Protein AF-A0A836TCT2-F1 (afdb_monomer)

pLDDT: mean 85.72, std 9.58, range [55.22, 95.75]

Mean predicted aligned error: 7.3 Å

Foldseek 3Di:
DVVVVVVVVVVVVVLVVDPVNVVLVVVLCVVLVVVLVVLVVVLVVVVVVCVVDVPPPPPSDCCVSRVVVSVVVSVVSVVVD

Solvent-accessible surface area (backbone atoms only — not comparable to full-atom values): 4680 Å² total; per-residue (Å²): 114,71,66,60,54,54,52,52,51,53,53,51,52,52,51,75,67,37,69,62,51,55,54,54,51,50,54,52,50,52,54,47,51,51,53,44,52,52,39,47,52,52,49,51,56,51,52,57,55,48,69,73,39,89,80,62,86,71,79,84,48,61,56,73,65,37,50,52,55,42,54,52,51,45,52,53,51,65,73,75,108

Sequence (81 aa):
MKNIWIIAKKDLSSFFSSPVFYSLTSVFLILNGFIFFNILNYFSLQSFQVQQRPGSSFGLNLNEMVIEPSFHNMAVILLLI

Structure (mmCIF, N/CA/C/O backbone):
data_AF-A0A836TCT2-F1
#
_entry.id   AF-A0A836TCT2-F1
#
loop_
_atom_site.group_PDB
_atom_site.id
_atom_site.type_symbol
_atom_site.label_atom_id
_atom_site.label_alt_id
_atom_site.label_comp_id
_atom_site.label_asym_id
_atom_site.label_entity_id
_atom_site.label_seq_id
_atom_site.pdbx_PDB_ins_code
_atom_site.Cartn_x
_atom_site.Cartn_y
_atom_site.Cartn_z
_atom_site.occupancy
_atom_site.B_iso_or_equiv
_atom_site.auth_seq_id
_atom_site.auth_comp_id
_atom_site.auth_asym_id
_atom_site.auth_atom_id
_atom_site.pdbx_PDB_model_num
ATOM 1 N N . MET A 1 1 ? -31.300 12.709 8.710 1.00 65.75 1 MET A N 1
ATOM 2 C CA . MET A 1 1 ? -29.870 12.828 8.328 1.00 65.75 1 MET A CA 1
ATOM 3 C C . MET A 1 1 ? -28.942 13.042 9.534 1.00 65.75 1 MET A C 1
ATOM 5 O O . MET A 1 1 ? -27.956 12.330 9.629 1.00 65.75 1 MET A O 1
ATOM 9 N N . LYS A 1 2 ? -29.245 13.944 10.490 1.00 77.06 2 LYS A N 1
ATOM 10 C CA . LYS A 1 2 ? -28.401 14.187 11.690 1.00 77.06 2 LYS A CA 1
ATOM 11 C C . LYS A 1 2 ? -28.067 12.930 12.512 1.00 77.06 2 LYS A C 1
ATOM 13 O O . LYS A 1 2 ? -26.923 12.764 12.912 1.00 77.06 2 LYS A O 1
ATOM 18 N N . ASN A 1 3 ? -29.030 12.029 12.717 1.00 83.81 3 ASN A N 1
ATOM 19 C CA . ASN A 1 3 ? -28.811 10.827 13.533 1.00 83.81 3 ASN A CA 1
ATOM 20 C C . ASN A 1 3 ? -27.791 9.862 12.908 1.00 83.81 3 ASN A C 1
ATOM 22 O O . ASN A 1 3 ? -26.958 9.322 13.623 1.00 83.81 3 ASN A O 1
ATOM 26 N N . ILE A 1 4 ? -27.801 9.7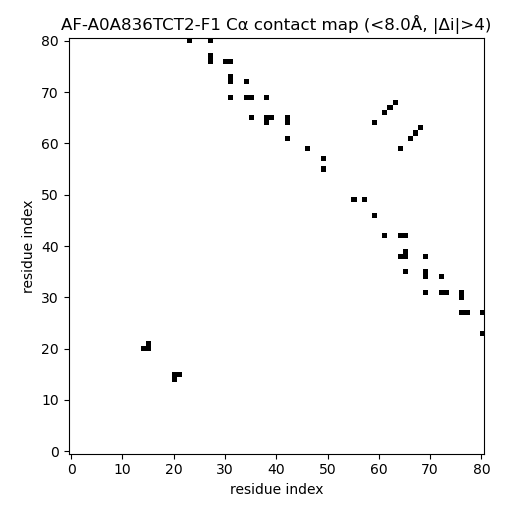15 11.579 1.00 87.31 4 ILE A N 1
ATOM 27 C CA . ILE A 1 4 ? -26.827 8.893 10.838 1.00 87.31 4 ILE A CA 1
ATOM 28 C C . ILE A 1 4 ? -25.411 9.444 11.043 1.00 87.31 4 ILE A C 1
ATOM 30 O O . ILE A 1 4 ? -24.484 8.691 11.321 1.00 87.31 4 ILE A O 1
ATOM 34 N N . TRP A 1 5 ? -25.260 10.769 10.988 1.00 87.12 5 TRP A N 1
ATOM 35 C CA . TRP A 1 5 ? -23.974 11.432 11.206 1.00 87.12 5 TRP A CA 1
ATOM 36 C C . TRP A 1 5 ? -23.443 11.256 12.635 1.00 87.12 5 TRP A C 1
ATOM 38 O O . TRP A 1 5 ? -22.247 11.067 12.840 1.00 87.12 5 TRP A O 1
ATOM 48 N N . ILE A 1 6 ? -24.331 11.292 13.632 1.00 87.19 6 ILE A N 1
ATOM 49 C CA . ILE A 1 6 ? -23.967 11.098 15.043 1.00 87.19 6 ILE A CA 1
ATOM 50 C C . ILE A 1 6 ? -23.464 9.669 15.283 1.00 87.19 6 ILE A C 1
ATOM 52 O O . ILE A 1 6 ? -22.452 9.487 15.957 1.00 87.19 6 ILE A O 1
ATOM 56 N N . ILE A 1 7 ? -24.134 8.671 14.701 1.00 86.62 7 ILE A N 1
ATOM 57 C CA . ILE A 1 7 ? -23.743 7.259 14.815 1.00 86.62 7 ILE A CA 1
ATOM 58 C C . ILE A 1 7 ? -22.404 7.024 14.108 1.00 86.62 7 ILE A C 1
ATOM 60 O O . ILE A 1 7 ? -21.470 6.525 14.731 1.00 86.62 7 ILE A O 1
ATOM 64 N N . ALA A 1 8 ? -22.267 7.494 12.864 1.00 86.38 8 ALA A N 1
ATOM 65 C CA . ALA A 1 8 ? -21.029 7.364 12.098 1.00 86.38 8 ALA A CA 1
ATOM 66 C C . ALA A 1 8 ? -19.828 7.986 12.826 1.00 86.38 8 ALA A C 1
ATOM 68 O O . ALA A 1 8 ? -18.763 7.381 12.891 1.00 86.38 8 ALA A O 1
ATOM 69 N N . LYS A 1 9 ? -20.000 9.170 13.432 1.00 85.44 9 LYS A N 1
ATOM 70 C CA . LYS A 1 9 ? -18.937 9.830 14.201 1.00 85.44 9 LYS A CA 1
ATOM 71 C C . LYS A 1 9 ? -18.543 9.033 15.446 1.00 85.44 9 LYS A C 1
ATOM 73 O O . LYS A 1 9 ? -17.358 8.980 15.770 1.00 85.44 9 LYS A O 1
ATOM 78 N N . LYS A 1 10 ? -19.512 8.430 16.141 1.00 86.12 10 LYS A N 1
ATOM 79 C CA . LYS A 1 10 ? -19.248 7.598 17.323 1.00 86.12 10 LYS A CA 1
ATOM 80 C C . LYS A 1 10 ? -18.409 6.377 16.950 1.00 86.12 10 LYS A C 1
ATOM 82 O O . LYS A 1 10 ? -17.401 6.116 17.602 1.00 86.12 10 LYS A O 1
ATOM 87 N N . ASP A 1 11 ? -18.797 5.685 15.884 1.00 84.06 11 ASP A N 1
ATOM 88 C CA . ASP A 1 11 ? -18.128 4.456 15.463 1.00 84.06 11 ASP A CA 1
ATOM 89 C C . ASP A 1 11 ? -16.734 4.753 14.901 1.00 84.06 11 ASP A C 1
ATOM 91 O O . ASP A 1 11 ? -15.768 4.136 15.348 1.00 84.06 11 ASP A O 1
ATOM 95 N N . LEU A 1 12 ? -16.580 5.773 14.040 1.00 82.38 12 LEU A N 1
ATOM 96 C CA . LEU A 1 12 ? -15.258 6.223 13.578 1.00 82.38 12 LEU A CA 1
ATOM 97 C C . LEU A 1 12 ? -14.343 6.564 14.759 1.00 82.38 12 LEU A C 1
ATOM 99 O O . LEU A 1 12 ? -13.210 6.098 14.823 1.00 82.38 12 LEU A O 1
ATOM 103 N N . SER A 1 13 ? -14.834 7.362 15.711 1.00 80.06 13 SER A N 1
ATOM 104 C CA . SER A 1 13 ? -14.041 7.767 16.875 1.00 80.06 13 SER A CA 1
ATOM 105 C C . SER A 1 13 ? -13.616 6.568 17.723 1.00 80.06 13 SER A C 1
ATOM 107 O O . SER A 1 13 ? -12.521 6.584 18.281 1.00 80.06 13 SER A O 1
ATOM 109 N N . SER A 1 14 ? -14.451 5.529 17.810 1.00 81.50 14 SER A N 1
ATOM 110 C CA . SER A 1 14 ? -14.106 4.278 18.488 1.00 81.50 14 SER A CA 1
ATOM 111 C C . SER A 1 14 ? -12.997 3.518 17.753 1.00 81.50 14 SER A C 1
ATOM 113 O O . SER A 1 14 ? -12.067 3.043 18.402 1.00 81.50 14 SER A O 1
ATOM 115 N N . PHE A 1 15 ? -13.040 3.444 16.417 1.00 80.19 15 PHE A N 1
ATOM 116 C CA . PHE A 1 15 ? -11.964 2.841 15.617 1.00 80.19 15 PHE A CA 1
ATOM 117 C C . PHE A 1 15 ? -10.633 3.582 15.802 1.00 80.19 1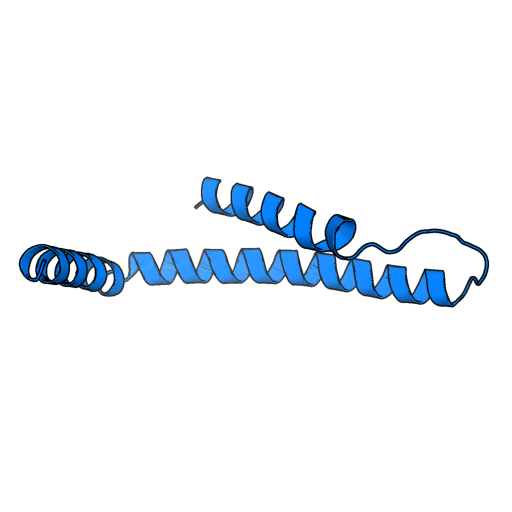5 PHE A C 1
ATOM 119 O O . PHE A 1 15 ? -9.618 2.954 16.092 1.00 80.19 15 PHE A O 1
ATOM 126 N N . PHE A 1 16 ? -10.650 4.917 15.743 1.00 81.38 16 PHE A N 1
ATOM 127 C CA . PHE A 1 16 ? -9.461 5.754 15.947 1.00 81.38 16 PHE A CA 1
ATOM 128 C C . PHE A 1 16 ? -8.982 5.836 17.402 1.00 81.38 16 PHE A C 1
ATOM 130 O O . PHE A 1 16 ? -7.909 6.376 17.650 1.00 81.38 16 PHE A O 1
ATOM 137 N N . SER A 1 17 ? -9.733 5.328 18.379 1.00 83.56 17 SER A N 1
ATOM 138 C CA . SER A 1 17 ? -9.263 5.248 19.772 1.00 83.56 17 SER A CA 1
ATOM 139 C C . SER A 1 17 ? -8.556 3.925 20.075 1.00 83.56 17 SER A C 1
ATOM 141 O O . SER A 1 17 ? -7.897 3.808 21.105 1.00 83.56 17 SER A O 1
ATOM 143 N N . SER A 1 18 ? -8.684 2.924 19.197 1.00 85.31 18 SER A N 1
ATOM 144 C CA . SER A 1 18 ? -8.086 1.606 19.400 1.00 85.31 18 SER A CA 1
ATOM 145 C C . SER A 1 18 ? -6.596 1.617 19.037 1.00 85.31 18 SER A C 1
ATOM 147 O O . SER A 1 18 ? -6.259 1.876 17.879 1.00 85.31 18 SER A O 1
ATOM 149 N N . PRO A 1 19 ? -5.685 1.263 19.965 1.00 85.06 19 PRO A N 1
ATOM 150 C CA . PRO A 1 19 ? -4.257 1.120 19.665 1.00 85.06 19 PRO A CA 1
ATOM 151 C C . PRO A 1 19 ? -3.987 0.131 18.522 1.00 85.06 19 PRO A C 1
ATOM 1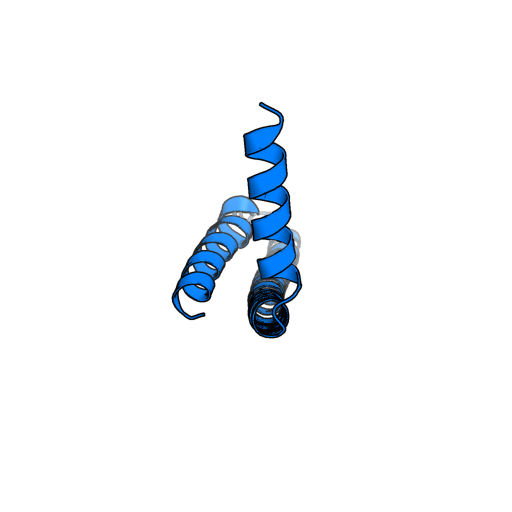53 O O . PRO A 1 19 ? -3.074 0.329 17.724 1.00 85.06 19 PRO A O 1
ATOM 156 N N . VAL A 1 20 ? -4.832 -0.899 18.401 1.00 88.69 20 VAL A N 1
ATOM 157 C CA . VAL A 1 20 ? -4.727 -1.951 17.381 1.00 88.69 20 VAL A CA 1
ATOM 158 C C . VAL A 1 20 ? -4.864 -1.378 15.969 1.00 88.69 20 VAL A C 1
ATOM 160 O O . VAL A 1 20 ? -4.113 -1.770 15.081 1.00 88.69 20 VAL A O 1
ATOM 163 N N . PHE A 1 21 ? -5.766 -0.412 15.761 1.00 88.81 21 PHE A N 1
ATOM 164 C CA . PHE A 1 21 ? -5.959 0.217 14.452 1.00 88.81 21 PHE A CA 1
ATOM 165 C C . PHE A 1 21 ? -4.676 0.898 13.960 1.00 88.81 21 PHE A C 1
ATOM 167 O O . PHE A 1 21 ? -4.287 0.727 12.804 1.00 88.81 21 PHE A O 1
ATOM 174 N N . TYR A 1 22 ? -3.984 1.623 14.842 1.00 89.88 22 TYR A N 1
ATOM 175 C CA . TYR A 1 22 ? -2.729 2.290 14.493 1.00 89.88 22 TYR A CA 1
ATOM 176 C C . TYR A 1 22 ? -1.608 1.294 14.217 1.00 89.88 22 TYR A C 1
ATOM 178 O O . TYR A 1 22 ? -0.856 1.488 13.264 1.00 89.88 22 TYR A O 1
ATOM 186 N N . SER A 1 23 ? -1.507 0.218 15.003 1.00 91.62 23 SER A N 1
ATOM 187 C CA . SER A 1 23 ? -0.520 -0.837 14.759 1.00 91.62 23 SER A CA 1
ATOM 188 C C . SER A 1 23 ? -0.733 -1.503 13.398 1.00 91.62 23 SER A C 1
ATOM 190 O O . SER A 1 23 ? 0.210 -1.574 12.613 1.00 91.62 23 SER A O 1
ATOM 192 N N . LEU A 1 24 ? -1.965 -1.915 13.081 1.00 91.88 24 LEU A N 1
ATOM 193 C CA . LEU A 1 24 ? -2.302 -2.542 11.796 1.00 91.88 24 LEU A CA 1
ATOM 194 C C . LEU A 1 24 ? -2.061 -1.585 10.623 1.00 91.88 24 LEU A C 1
ATOM 196 O 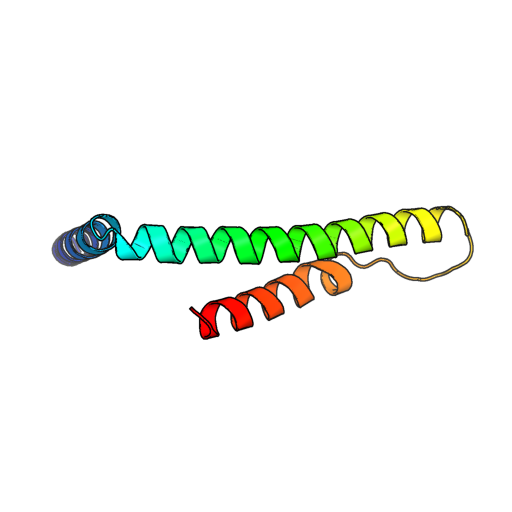O . LEU A 1 24 ? -1.400 -1.949 9.654 1.00 91.88 24 LEU A O 1
ATOM 200 N N . THR A 1 25 ? -2.529 -0.338 10.738 1.00 90.81 25 THR A N 1
ATOM 201 C CA . THR A 1 25 ? -2.361 0.676 9.685 1.00 90.81 25 THR A CA 1
ATOM 202 C C . THR A 1 25 ? -0.886 1.001 9.457 1.00 90.81 25 THR A C 1
ATOM 204 O O . THR A 1 25 ? -0.459 1.144 8.315 1.00 90.81 25 THR A O 1
ATOM 207 N N . SER A 1 26 ? -0.084 1.080 10.521 1.00 93.12 26 SER A N 1
ATOM 208 C CA . SER A 1 26 ? 1.355 1.330 10.414 1.00 93.12 26 SER A CA 1
ATOM 209 C C . SER A 1 26 ? 2.070 0.193 9.681 1.00 93.12 26 SER A C 1
ATOM 211 O O . SER A 1 26 ? 2.794 0.444 8.719 1.00 93.12 26 SER A O 1
ATOM 213 N N . VAL A 1 27 ? 1.808 -1.064 10.061 1.00 94.25 27 VAL A N 1
ATOM 214 C CA . VAL A 1 27 ? 2.386 -2.240 9.386 1.00 94.25 27 VAL A CA 1
ATOM 215 C C . VAL A 1 27 ? 1.963 -2.286 7.919 1.00 94.25 27 VAL A C 1
ATOM 217 O O . VAL A 1 27 ? 2.810 -2.461 7.043 1.00 94.25 27 VAL A O 1
ATOM 220 N N . PHE A 1 28 ? 0.678 -2.057 7.642 1.00 94.19 28 PHE A N 1
ATOM 221 C CA . PHE A 1 28 ? 0.148 -1.993 6.285 1.00 94.19 28 PHE A CA 1
ATOM 222 C C . PHE A 1 28 ? 0.866 -0.934 5.434 1.00 94.19 28 PHE A C 1
ATOM 224 O O . PHE A 1 28 ? 1.337 -1.240 4.339 1.00 94.19 28 PHE A O 1
ATOM 231 N N . LEU A 1 29 ? 0.998 0.295 5.945 1.00 94.31 29 LEU A N 1
ATOM 232 C CA . LEU A 1 29 ? 1.649 1.395 5.230 1.00 94.31 29 LEU A CA 1
ATOM 233 C C . LEU A 1 29 ? 3.137 1.133 4.991 1.00 94.31 29 LEU A C 1
ATOM 235 O O . LEU A 1 29 ? 3.633 1.425 3.905 1.00 94.31 29 LEU A O 1
ATOM 239 N N . ILE A 1 30 ? 3.845 0.568 5.973 1.00 95.75 30 ILE A N 1
ATOM 240 C CA . ILE A 1 30 ? 5.270 0.242 5.840 1.00 95.75 30 ILE A CA 1
ATOM 241 C C . ILE A 1 30 ? 5.475 -0.819 4.757 1.00 95.75 30 ILE A C 1
ATOM 243 O O . ILE A 1 30 ? 6.313 -0.635 3.875 1.00 95.75 30 ILE A O 1
ATOM 247 N N . LEU A 1 31 ? 4.702 -1.908 4.790 1.00 94.12 31 LEU A N 1
ATOM 248 C CA . LEU A 1 31 ? 4.813 -2.984 3.805 1.00 94.12 31 LEU A CA 1
ATOM 249 C C . LEU A 1 31 ? 4.445 -2.500 2.403 1.00 94.12 31 LEU A C 1
ATOM 251 O O . LEU A 1 31 ? 5.198 -2.723 1.454 1.00 94.12 31 LEU A O 1
ATOM 255 N N . ASN A 1 32 ? 3.316 -1.801 2.273 1.00 94.00 32 ASN A N 1
ATOM 256 C CA . ASN A 1 32 ? 2.860 -1.294 0.985 1.00 94.00 32 ASN A CA 1
ATOM 257 C C . ASN A 1 32 ? 3.851 -0.274 0.404 1.00 94.00 32 ASN A C 1
ATOM 259 O O . ASN A 1 32 ? 4.266 -0.405 -0.747 1.00 94.00 32 ASN A O 1
ATOM 263 N N . GLY A 1 33 ? 4.304 0.679 1.225 1.00 93.94 33 GLY A N 1
ATOM 264 C CA . GLY A 1 33 ? 5.288 1.681 0.829 1.00 93.94 33 GLY A CA 1
ATOM 265 C C . GLY A 1 33 ? 6.625 1.064 0.420 1.00 93.94 33 GLY A C 1
ATOM 266 O O . GLY A 1 33 ? 7.203 1.471 -0.587 1.00 93.94 33 GLY A O 1
ATOM 267 N N . PHE A 1 34 ? 7.095 0.043 1.142 1.00 95.00 34 PHE A N 1
ATOM 268 C CA . PHE A 1 34 ? 8.327 -0.663 0.798 1.00 95.00 34 PHE A CA 1
ATOM 269 C C . PHE A 1 34 ? 8.228 -1.375 -0.557 1.00 95.00 34 PHE A C 1
ATOM 271 O O . PHE A 1 34 ? 9.123 -1.234 -1.393 1.00 95.00 34 PHE A O 1
ATOM 278 N N . ILE A 1 35 ? 7.145 -2.115 -0.813 1.00 93.81 35 ILE A N 1
ATOM 279 C CA . ILE A 1 35 ? 6.955 -2.813 -2.094 1.00 93.81 35 ILE A CA 1
ATOM 280 C C . ILE A 1 35 ? 6.807 -1.810 -3.242 1.00 93.81 35 ILE A C 1
ATOM 282 O O . ILE A 1 35 ? 7.482 -1.946 -4.263 1.00 93.81 35 ILE A O 1
ATOM 286 N N . PHE A 1 36 ? 5.995 -0.767 -3.060 1.00 94.25 36 PHE A N 1
ATOM 287 C CA . PHE A 1 36 ? 5.816 0.296 -4.049 1.00 94.25 36 PHE A CA 1
ATOM 288 C C . PHE A 1 36 ? 7.146 0.964 -4.420 1.00 94.25 36 PHE A C 1
ATOM 290 O O . PHE A 1 36 ? 7.461 1.131 -5.600 1.00 94.25 36 PHE A O 1
ATOM 297 N N . PHE A 1 37 ? 7.972 1.284 -3.420 1.00 94.81 37 PHE A N 1
ATOM 298 C CA . PHE A 1 37 ? 9.294 1.862 -3.640 1.00 94.81 37 PHE A CA 1
ATOM 299 C C . PHE A 1 37 ? 10.214 0.926 -4.435 1.00 94.81 37 PHE A C 1
ATOM 301 O O . PHE A 1 37 ? 10.943 1.384 -5.316 1.00 94.81 37 PHE A O 1
ATOM 308 N N . ASN A 1 38 ? 10.173 -0.384 -4.181 1.00 94.44 38 ASN A N 1
ATOM 309 C CA . ASN A 1 38 ? 10.952 -1.354 -4.955 1.00 94.44 38 ASN A CA 1
ATOM 310 C C . ASN A 1 38 ? 10.526 -1.389 -6.431 1.00 94.44 38 ASN A C 1
ATOM 312 O O . ASN A 1 38 ? 11.380 -1.323 -7.316 1.00 94.44 38 ASN A O 1
ATOM 316 N N . ILE A 1 39 ? 9.219 -1.430 -6.700 1.00 93.44 39 ILE A N 1
ATOM 317 C CA . ILE A 1 39 ? 8.680 -1.441 -8.068 1.00 93.44 39 ILE A CA 1
ATOM 318 C C . ILE A 1 39 ? 9.053 -0.146 -8.808 1.00 93.44 39 ILE A C 1
ATOM 320 O O . ILE A 1 39 ? 9.495 -0.188 -9.957 1.00 93.44 39 ILE A O 1
ATOM 324 N N . LEU A 1 40 ? 8.951 1.006 -8.139 1.00 93.06 40 LEU A N 1
ATOM 325 C CA . LEU A 1 40 ? 9.361 2.290 -8.709 1.00 93.06 40 LEU A CA 1
ATOM 326 C C . LEU A 1 40 ? 10.854 2.351 -9.038 1.00 93.06 40 LEU A C 1
ATOM 328 O O . LEU A 1 40 ? 11.221 2.855 -10.098 1.00 93.06 40 LEU A O 1
ATOM 332 N N . ASN A 1 41 ? 11.723 1.844 -8.160 1.00 93.31 41 ASN A N 1
ATOM 333 C CA . ASN A 1 41 ? 13.159 1.796 -8.444 1.00 93.31 41 ASN A CA 1
ATOM 334 C C . ASN A 1 41 ? 13.460 0.916 -9.655 1.00 93.31 41 ASN A C 1
ATOM 336 O O . ASN A 1 41 ? 14.256 1.302 -10.511 1.00 93.31 41 ASN A O 1
ATOM 340 N N . TYR A 1 42 ? 12.793 -0.234 -9.757 1.00 90.56 42 TYR A N 1
ATOM 341 C CA . TYR A 1 42 ? 12.918 -1.105 -10.919 1.00 90.56 42 TYR A CA 1
ATOM 342 C C . TYR A 1 42 ? 12.491 -0.390 -12.208 1.00 90.56 42 TYR A C 1
ATOM 344 O O . TYR A 1 42 ? 13.247 -0.364 -13.179 1.00 90.56 42 TYR A O 1
ATOM 352 N N . PHE A 1 43 ? 11.332 0.276 -12.194 1.00 89.31 43 PHE A N 1
ATOM 353 C CA . PHE A 1 43 ? 10.856 1.069 -13.326 1.00 89.31 43 PHE A CA 1
ATOM 354 C C . PHE A 1 43 ? 11.839 2.185 -13.706 1.00 89.31 43 PHE A C 1
ATOM 356 O O . PHE A 1 43 ? 12.150 2.367 -14.882 1.00 89.31 43 PHE A O 1
ATOM 363 N N . SER A 1 44 ? 12.376 2.898 -12.714 1.00 89.75 44 SER A N 1
ATOM 364 C CA . SER A 1 44 ? 13.372 3.953 -12.911 1.00 89.75 44 SER A CA 1
ATOM 365 C C . SER A 1 44 ? 14.616 3.416 -13.629 1.00 89.75 44 SER A C 1
ATOM 367 O O . SER A 1 44 ? 14.993 3.933 -14.682 1.00 89.75 44 SER A O 1
ATOM 369 N N . LEU A 1 45 ? 15.193 2.308 -13.152 1.00 88.88 45 LEU A N 1
ATOM 370 C CA . LEU A 1 45 ? 16.343 1.656 -13.790 1.00 88.88 45 LEU A CA 1
ATOM 371 C C . LEU A 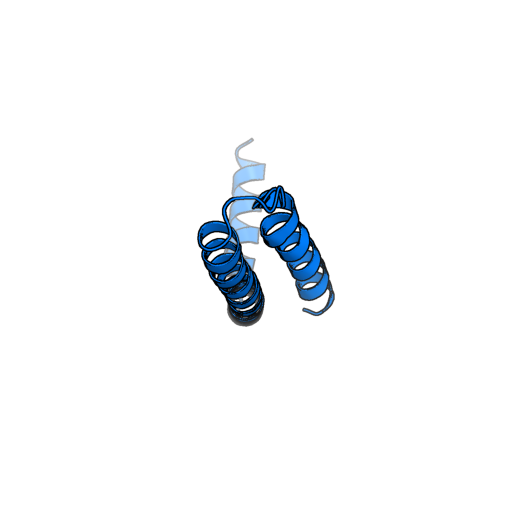1 45 ? 16.041 1.191 -15.218 1.00 88.88 45 LEU A C 1
ATOM 373 O O . LEU A 1 45 ? 16.875 1.369 -16.109 1.00 88.88 45 LEU A O 1
ATOM 377 N N . GLN A 1 46 ? 14.859 0.618 -15.451 1.00 85.44 46 GLN A N 1
ATOM 378 C CA . GLN A 1 46 ? 14.418 0.216 -16.785 1.00 85.44 46 GLN A CA 1
ATOM 379 C C . GLN A 1 46 ? 14.312 1.433 -17.718 1.00 85.44 46 GLN A C 1
ATOM 381 O O . GLN A 1 46 ? 14.740 1.376 -18.872 1.00 85.44 46 GLN A O 1
ATOM 386 N N . SER A 1 47 ? 13.796 2.552 -17.200 1.00 83.81 47 SER A N 1
ATOM 387 C CA . SER A 1 47 ? 13.617 3.786 -17.962 1.00 83.81 47 SER A CA 1
ATOM 388 C C . SER A 1 47 ? 14.934 4.374 -18.458 1.00 83.81 47 SER A C 1
ATOM 390 O O . SER A 1 47 ? 15.048 4.731 -19.633 1.00 83.81 47 SER A O 1
ATOM 392 N N . PHE A 1 48 ? 15.972 4.354 -17.619 1.00 84.62 48 PHE A N 1
ATOM 393 C CA . PHE A 1 48 ? 17.307 4.802 -18.005 1.00 84.62 48 PHE A CA 1
ATOM 394 C C . PHE A 1 48 ? 17.946 3.905 -19.072 1.00 84.62 48 PHE A C 1
ATOM 396 O O . PHE A 1 48 ? 18.639 4.408 -19.955 1.00 84.62 48 PHE A O 1
ATOM 403 N N . GLN A 1 49 ? 17.708 2.592 -19.031 1.00 82.62 49 GLN A N 1
ATOM 404 C CA . GLN A 1 49 ? 18.268 1.647 -20.005 1.00 82.62 49 GLN A CA 1
ATOM 405 C C . GLN A 1 49 ? 17.647 1.802 -21.397 1.00 82.62 49 GLN A C 1
ATOM 407 O O . GLN A 1 49 ? 18.362 1.768 -22.399 1.00 82.62 49 GLN A O 1
ATOM 412 N N . VAL A 1 50 ? 16.329 2.005 -21.468 1.00 79.12 50 VAL A N 1
ATOM 413 C CA . VAL A 1 50 ? 15.619 2.239 -22.738 1.00 79.12 50 VAL A CA 1
ATOM 414 C C . VAL A 1 50 ? 16.036 3.575 -23.352 1.00 79.12 50 VAL A C 1
ATOM 416 O O . VAL A 1 50 ? 16.235 3.664 -24.561 1.00 79.12 50 VAL A O 1
ATOM 419 N N . GLN A 1 51 ? 16.260 4.602 -22.527 1.00 75.31 51 GLN A N 1
ATOM 420 C CA . GLN A 1 51 ? 16.710 5.914 -22.995 1.00 75.31 51 GLN A CA 1
ATOM 421 C C . GLN A 1 51 ? 18.129 5.882 -23.603 1.00 75.31 51 GLN A C 1
ATOM 423 O O . GLN A 1 51 ? 18.430 6.664 -24.500 1.00 75.31 51 GLN A O 1
ATOM 428 N N . GLN A 1 52 ? 18.983 4.944 -23.175 1.00 77.44 52 GLN A N 1
ATOM 429 C CA . GLN A 1 52 ? 20.335 4.741 -23.720 1.00 77.44 52 GLN A CA 1
ATOM 430 C C . GLN A 1 52 ? 20.370 3.930 -25.027 1.00 77.44 52 GLN A C 1
ATOM 432 O O . GLN A 1 52 ? 21.400 3.901 -25.701 1.00 77.44 52 GLN A O 1
ATOM 437 N N . ARG A 1 53 ? 19.269 3.266 -25.409 1.00 72.12 53 ARG A N 1
ATOM 438 C CA . ARG A 1 53 ? 19.159 2.465 -26.640 1.00 72.12 53 ARG A CA 1
ATOM 439 C C . ARG A 1 53 ? 18.032 2.998 -27.534 1.00 72.12 53 ARG A C 1
ATOM 441 O O . ARG A 1 53 ? 16.967 2.383 -27.608 1.00 72.12 53 ARG A O 1
ATOM 448 N N . PRO A 1 54 ? 18.253 4.126 -28.237 1.00 57.50 54 PRO A N 1
ATOM 449 C CA . PRO A 1 54 ? 17.269 4.678 -29.163 1.00 57.50 54 PRO A CA 1
ATOM 450 C C . PRO A 1 54 ? 17.016 3.680 -30.305 1.00 57.50 54 PRO A C 1
ATOM 452 O O . PRO A 1 54 ? 17.843 3.510 -31.195 1.00 57.50 54 PRO A O 1
ATOM 455 N N . GLY A 1 55 ? 15.895 2.960 -30.233 1.00 62.88 55 GLY A N 1
ATOM 456 C CA . GLY A 1 55 ? 15.522 1.901 -31.179 1.00 62.88 55 GLY A CA 1
ATOM 457 C C . GLY A 1 55 ? 14.741 0.748 -30.544 1.00 62.88 55 GLY A C 1
ATOM 458 O O . GLY A 1 55 ? 13.997 0.057 -31.238 1.00 62.88 55 GLY A O 1
ATOM 459 N N . SER A 1 56 ? 14.832 0.557 -29.223 1.00 59.2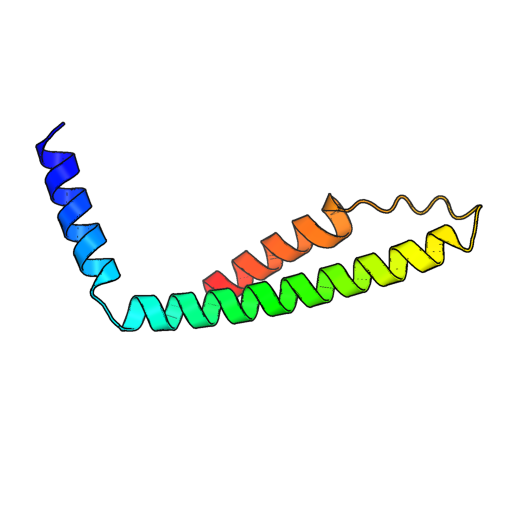5 56 SER A N 1
ATOM 460 C CA . SER A 1 56 ? 13.934 -0.360 -28.521 1.00 59.25 56 SER A CA 1
ATOM 461 C C . SER A 1 56 ? 12.573 0.305 -28.325 1.00 59.25 56 SER A C 1
ATOM 463 O O . SER A 1 56 ? 12.405 1.128 -27.430 1.00 59.25 56 SER A O 1
ATOM 465 N N . SER A 1 57 ? 11.589 -0.080 -29.140 1.00 55.22 57 SER A N 1
ATOM 466 C CA . SER A 1 57 ? 10.168 0.278 -28.997 1.00 55.22 57 SER A CA 1
ATOM 467 C C . SER A 1 57 ? 9.506 -0.407 -27.785 1.00 55.22 57 SER A C 1
ATOM 469 O O . SER A 1 57 ? 8.352 -0.829 -27.851 1.00 55.22 57 SER A O 1
ATOM 471 N N . PHE A 1 58 ? 10.236 -0.571 -26.678 1.00 59.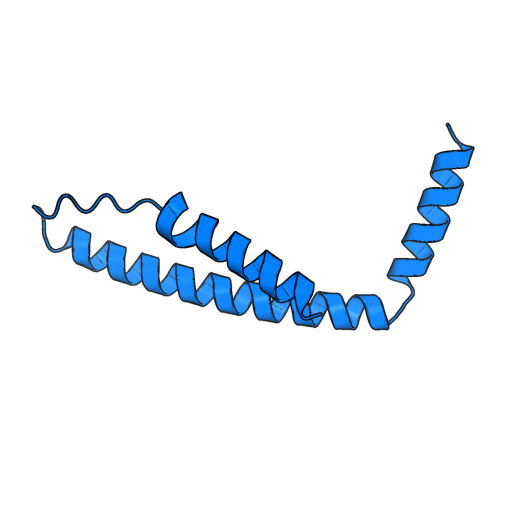62 58 PHE A N 1
ATOM 472 C CA . PHE A 1 58 ? 9.647 -1.009 -25.420 1.00 59.62 58 PHE A CA 1
ATOM 473 C C . PHE A 1 58 ? 8.890 0.189 -24.850 1.00 59.62 58 PHE A C 1
ATOM 475 O O . PHE A 1 58 ? 9.489 1.119 -24.310 1.00 59.62 58 PHE A O 1
ATOM 482 N N . GLY A 1 59 ? 7.574 0.201 -25.056 1.00 62.44 59 GLY A N 1
ATOM 483 C CA . GLY A 1 59 ? 6.689 1.196 -24.470 1.00 62.44 59 GLY A CA 1
ATOM 484 C C . GLY A 1 59 ? 6.742 1.065 -22.955 1.00 62.44 59 GLY A C 1
ATOM 485 O O . GLY A 1 59 ? 6.137 0.164 -22.386 1.00 62.44 59 GLY A O 1
ATOM 486 N N . LEU A 1 60 ? 7.506 1.935 -22.300 1.00 70.75 60 LEU A N 1
ATOM 487 C CA . LEU A 1 60 ? 7.519 2.024 -20.848 1.00 70.75 60 LEU A CA 1
ATOM 488 C C . LEU A 1 60 ? 6.183 2.602 -20.393 1.00 70.75 60 LEU A C 1
ATOM 490 O O . LEU A 1 60 ? 5.981 3.816 -20.414 1.00 70.75 60 LEU A O 1
ATOM 494 N N . ASN A 1 61 ? 5.264 1.722 -20.005 1.00 82.75 61 ASN A N 1
ATOM 495 C CA . ASN A 1 61 ? 3.978 2.114 -19.458 1.00 82.75 61 ASN A CA 1
ATOM 496 C C . ASN A 1 61 ? 4.032 2.068 -17.927 1.00 82.75 61 ASN A C 1
ATOM 498 O O . ASN A 1 61 ? 4.116 1.001 -17.319 1.00 82.75 61 ASN A O 1
ATOM 502 N N . LEU A 1 62 ? 3.957 3.244 -17.301 1.00 82.31 62 LEU A N 1
ATOM 503 C CA . LEU A 1 62 ? 3.893 3.382 -15.845 1.00 82.31 62 LEU A CA 1
ATOM 504 C C . LEU A 1 62 ? 2.704 2.628 -15.235 1.00 82.31 62 LEU A C 1
ATOM 506 O O . LEU A 1 62 ? 2.828 2.082 -14.139 1.00 82.31 62 LEU A O 1
ATOM 510 N N . ASN A 1 63 ? 1.561 2.584 -15.926 1.00 87.31 63 ASN A N 1
ATOM 511 C CA . ASN A 1 63 ? 0.374 1.922 -15.394 1.00 87.31 63 ASN A CA 1
ATOM 512 C C . ASN A 1 63 ? 0.582 0.412 -15.265 1.00 87.31 63 ASN A C 1
ATOM 514 O O . ASN A 1 63 ? 0.330 -0.141 -14.200 1.00 87.31 63 ASN A O 1
ATOM 518 N N . GLU A 1 64 ? 1.089 -0.231 -16.314 1.00 87.81 64 GLU A N 1
ATOM 519 C CA . GLU A 1 64 ? 1.300 -1.686 -16.346 1.00 87.81 64 GLU A CA 1
ATOM 520 C C . GLU A 1 64 ? 2.475 -2.110 -15.456 1.00 87.81 64 GLU A C 1
ATOM 522 O O . GLU A 1 64 ? 2.430 -3.139 -14.791 1.00 87.81 64 GLU A O 1
ATOM 527 N N . MET A 1 65 ? 3.540 -1.305 -15.407 1.00 88.25 65 MET A N 1
ATOM 528 C CA . MET A 1 65 ? 4.761 -1.684 -14.691 1.00 88.25 65 MET A CA 1
ATOM 529 C C . MET A 1 65 ? 4.760 -1.305 -13.212 1.00 88.25 65 MET A C 1
ATOM 531 O O . MET A 1 65 ? 5.496 -1.912 -12.436 1.00 88.25 65 MET A O 1
ATOM 535 N N . VAL A 1 66 ? 3.985 -0.292 -12.816 1.00 90.12 66 VAL A N 1
ATOM 536 C CA . VAL A 1 66 ? 3.987 0.221 -11.440 1.00 90.12 66 VAL A CA 1
ATOM 537 C C . VAL A 1 66 ? 2.605 0.148 -10.821 1.00 90.12 66 VAL A C 1
ATOM 539 O O . VAL A 1 66 ? 2.449 -0.453 -9.761 1.00 90.12 66 VAL A O 1
ATOM 542 N N . ILE A 1 67 ? 1.600 0.748 -11.453 1.00 91.19 67 ILE A N 1
ATOM 543 C CA . ILE A 1 67 ? 0.290 0.944 -10.822 1.00 91.19 67 ILE A CA 1
ATOM 544 C C . ILE A 1 67 ? -0.441 -0.388 -10.625 1.00 91.19 67 ILE A C 1
ATOM 546 O O . ILE A 1 67 ? -0.833 -0.713 -9.506 1.00 91.19 67 ILE A O 1
ATOM 550 N N . GLU A 1 68 ? -0.568 -1.185 -11.681 1.00 92.12 68 GLU A N 1
ATOM 551 C CA . GLU A 1 68 ? -1.223 -2.493 -11.649 1.00 92.12 68 GLU A CA 1
ATOM 552 C C . GLU A 1 68 ? -0.589 -3.463 -10.630 1.00 92.12 68 GLU A C 1
ATOM 554 O O . GLU A 1 68 ? -1.305 -3.933 -9.734 1.00 92.12 68 GLU A O 1
ATOM 559 N N . PRO A 1 69 ? 0.738 -3.714 -10.644 1.00 91.94 69 PRO A N 1
ATOM 560 C CA . PRO A 1 69 ? 1.356 -4.589 -9.653 1.00 91.94 69 PRO A CA 1
ATOM 561 C C . PRO A 1 69 ? 1.282 -4.016 -8.234 1.00 91.94 69 PRO A C 1
ATOM 563 O O . PRO A 1 69 ? 1.178 -4.780 -7.275 1.00 91.94 69 PRO A O 1
ATOM 566 N N . SER A 1 70 ? 1.284 -2.692 -8.059 1.00 92.81 70 SER A N 1
ATOM 567 C CA . SER A 1 70 ? 1.138 -2.086 -6.728 1.00 92.81 70 SER A CA 1
ATOM 568 C C . SER A 1 70 ? -0.248 -2.331 -6.137 1.00 92.81 70 SER A C 1
ATOM 570 O O . SER A 1 70 ? -0.352 -2.685 -4.963 1.00 92.81 70 SER A O 1
ATOM 572 N N . PHE A 1 71 ? -1.311 -2.223 -6.941 1.00 93.25 71 PHE A N 1
ATOM 573 C CA . PHE A 1 71 ? -2.670 -2.539 -6.491 1.00 93.25 71 PHE A CA 1
ATOM 574 C C . PHE A 1 71 ? -2.859 -4.030 -6.202 1.00 93.25 71 PHE A C 1
ATOM 576 O O . PHE A 1 71 ? -3.499 -4.379 -5.209 1.00 93.25 71 PHE A O 1
ATOM 583 N N . HIS A 1 72 ? -2.267 -4.912 -7.011 1.00 93.31 72 HIS A N 1
ATOM 584 C CA . HIS A 1 72 ? -2.312 -6.348 -6.746 1.00 93.31 72 HIS A CA 1
ATOM 585 C C . HIS A 1 72 ? -1.631 -6.696 -5.414 1.00 93.31 72 HIS A C 1
ATO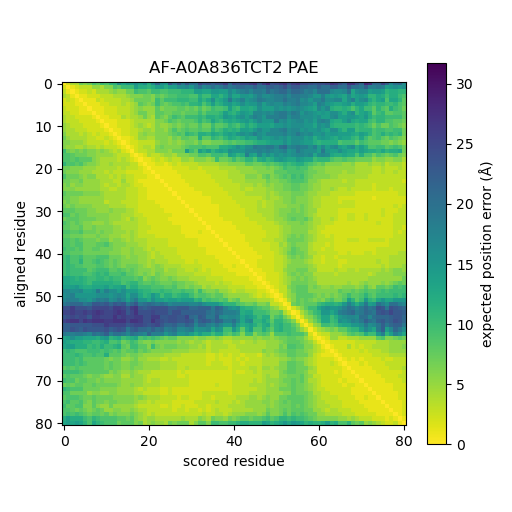M 587 O O . HIS A 1 72 ? -2.222 -7.359 -4.561 1.00 93.31 72 HIS A O 1
ATOM 593 N N . ASN A 1 73 ? -0.422 -6.176 -5.185 1.00 93.31 73 ASN A N 1
ATOM 594 C CA . ASN A 1 73 ? 0.293 -6.369 -3.923 1.00 93.31 73 ASN A CA 1
ATOM 595 C C . ASN A 1 73 ? -0.458 -5.751 -2.736 1.00 93.31 73 ASN A C 1
ATOM 597 O O . ASN A 1 73 ? -0.499 -6.344 -1.663 1.00 93.31 73 ASN A O 1
ATOM 601 N N . MET A 1 74 ? -1.103 -4.596 -2.924 1.00 93.25 74 MET A N 1
ATOM 602 C CA . MET A 1 74 ? -1.950 -3.987 -1.899 1.00 93.25 74 MET A CA 1
ATOM 603 C C . MET A 1 74 ? -3.095 -4.914 -1.480 1.00 93.25 74 MET A C 1
ATOM 605 O O . MET A 1 74 ? -3.321 -5.080 -0.284 1.00 93.25 74 MET A O 1
ATOM 609 N N . ALA A 1 75 ? -3.781 -5.543 -2.437 1.00 93.56 75 ALA A N 1
ATOM 610 C CA . ALA A 1 75 ? -4.851 -6.494 -2.148 1.00 93.56 75 ALA A CA 1
ATOM 611 C C . ALA A 1 75 ? -4.339 -7.720 -1.375 1.00 93.56 75 ALA A C 1
ATOM 613 O O . ALA A 1 75 ? -4.973 -8.146 -0.415 1.00 93.56 75 ALA A O 1
ATOM 614 N N . VAL A 1 76 ? -3.168 -8.249 -1.741 1.00 93.38 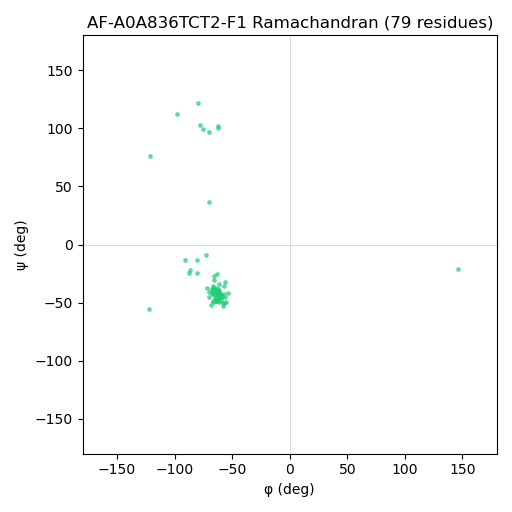76 VAL A N 1
ATOM 615 C CA . VAL A 1 76 ? -2.543 -9.376 -1.028 1.00 93.38 76 VAL A CA 1
ATOM 616 C C . VAL A 1 76 ? -2.164 -8.990 0.404 1.00 93.38 76 VAL A C 1
ATOM 618 O O . VAL A 1 76 ? -2.451 -9.743 1.329 1.00 93.38 76 VAL A O 1
ATOM 621 N N . ILE A 1 77 ? -1.571 -7.810 0.616 1.00 92.06 77 ILE A N 1
ATOM 622 C CA . ILE A 1 77 ? -1.228 -7.334 1.965 1.00 92.06 77 ILE A CA 1
ATOM 623 C C . ILE A 1 77 ? -2.496 -7.166 2.812 1.00 92.06 77 ILE A C 1
ATOM 625 O O . ILE A 1 77 ? -2.500 -7.574 3.968 1.00 92.06 77 ILE A O 1
ATOM 629 N N . LEU A 1 78 ? -3.573 -6.612 2.244 1.00 91.56 78 LEU A N 1
ATOM 630 C CA . LEU A 1 78 ? -4.858 -6.474 2.943 1.00 91.56 78 LEU A CA 1
ATOM 631 C C . LEU A 1 78 ? -5.491 -7.818 3.322 1.00 91.56 78 LEU A C 1
ATOM 633 O O . LEU A 1 78 ? -6.281 -7.855 4.253 1.00 91.56 78 LEU A O 1
ATOM 637 N N . LEU A 1 79 ? -5.184 -8.904 2.607 1.00 91.12 79 LEU A N 1
ATOM 638 C CA . LEU A 1 79 ? -5.639 -10.250 2.973 1.00 91.12 79 LEU A CA 1
ATOM 639 C C . LEU A 1 79 ? -4.786 -10.892 4.076 1.00 91.12 79 LEU A C 1
ATOM 641 O O . LEU A 1 79 ? -5.259 -11.801 4.752 1.00 91.12 79 LEU A O 1
ATOM 645 N N . LEU A 1 80 ? -3.527 -10.473 4.219 1.00 88.31 80 LEU A N 1
ATOM 646 C CA . LEU A 1 80 ? -2.584 -11.041 5.186 1.00 88.31 80 LEU A CA 1
ATOM 647 C C . LEU A 1 80 ? -2.674 -10.402 6.577 1.00 88.31 80 LEU A C 1
ATOM 649 O O . LEU A 1 80 ? -2.216 -11.015 7.542 1.00 88.31 80 LEU A O 1
ATOM 653 N N . ILE A 1 81 ? -3.203 -9.181 6.664 1.00 83.06 81 ILE A N 1
ATOM 654 C CA . ILE A 1 81 ? -3.337 -8.384 7.893 1.00 83.06 81 ILE A CA 1
ATOM 655 C C . ILE A 1 81 ? -4.791 -8.412 8.356 1.00 83.06 81 ILE A C 1
ATOM 657 O O . ILE A 1 81 ? -5.006 -8.647 9.566 1.00 83.06 81 ILE A O 1
#

Secondary structure (DSSP, 8-state):
-HHHHHHHHHHHHHHHH-HHHHHHHHHHHHHHHHHHHHHHHHHHHHHHHHHTSTT------HIIIIIHHHHHHHHHHHHH-

Radius of gyration: 19.91 Å; Cα contacts (8 Å, |Δi|>4): 30; chains: 1; bounding box: 50×25×51 Å